Protein AF-A0A6L8KBM7-F1 (afdb_monomer)

Sequence (137 aa):
MAVWQFDLLLIPRDMAVPYTGKPNWEPFLPQRVAYAVQEDLCHYFGPPWFMLKNWLVFGPENGSRIDVLFEADGSANFSARVDMRNESPQFLVLLTDLARLHGCVFFSPDTAELVKPEVHQIVAAITRYDSRNLDLL

Secondary structure (DSSP, 8-state):
--TTEEEEEEEETT-----S--TT----B-HHHHHHHHHHHHHHH-SPEEEETTEEEES-SSSSEEEEEE-TTS-EEEEEEEETTS--HHHHHHHHHHHHHTTEEEEETTTTEEE-SSHHHHHHHHHHHHHHHHTT-

Foldseek 3Di:
DDLQKFKKKKAAPPDDQDPPDDDDDFHWDQQVLLVVLVVVLCVVQNAFDDPDPQWTWGDDPPAWIWIWGADPNNIIIIMTMHRNVDDDLVSLLSQLVSSVVSNIWIAGPQVRDTFHSDSVSVVVVSVVSSVVVVVVD

Mean predicted aligned error: 4.84 Å

Nearest PDB structures (foldseek):
  2j3w-assembly1_C  TM=3.396E-01  e=8.614E-02  Mus musculus
  3r7w-assembly2_D  TM=3.280E-01  e=1.155E-01  Saccharomyces cerevisiae
  7pi7-assembly2_D  TM=6.862E-01  e=1.938E+00  Plasmodium falciparum 3D7
  6jwp-assembly2_G  TM=2.954E-01  e=2.338E-01  Saccharomyces cerevisiae S288C
  4arz-assembly1_B  TM=3.130E-01  e=1.625E+00  Saccharomyces cerevisiae

Radius of gyration: 14.35 Å; Cα contacts (8 Å, |Δi|>4): 208; chains: 1; bounding box: 34×32×38 Å

Solvent-accessible surface area (backbone atoms only — not comparable to full-atom values): 7778 Å² total; per-residue (Å²): 133,61,93,56,56,49,59,33,34,52,33,56,63,86,57,85,71,79,82,82,81,67,86,86,77,76,62,64,30,55,34,74,55,32,52,52,53,51,51,51,46,34,71,78,65,40,82,62,50,70,84,46,100,49,28,39,33,42,64,52,94,82,54,48,28,38,41,37,40,51,48,96,85,46,27,22,32,40,39,37,38,41,27,69,86,57,87,52,67,68,59,46,48,49,52,21,51,53,24,54,75,68,55,26,27,32,35,26,77,91,77,73,40,81,32,58,55,40,57,70,45,50,51,52,50,51,54,54,53,53,56,58,55,61,77,75,111

pLDDT: mean 89.44, std 12.11, range [48.28, 97.94]

Structure (mmCIF, N/CA/C/O backbone):
data_AF-A0A6L8KBM7-F1
#
_entry.id   AF-A0A6L8KBM7-F1
#
loop_
_atom_site.group_PDB
_atom_site.id
_atom_site.type_symbol
_atom_site.label_atom_id
_atom_site.label_alt_id
_atom_site.label_comp_id
_atom_site.label_asym_id
_atom_site.label_entity_id
_atom_site.label_seq_id
_atom_site.pdbx_PDB_ins_code
_atom_site.Cartn_x
_atom_site.Cartn_y
_atom_site.Cartn_z
_atom_site.occupancy
_atom_site.B_iso_or_equiv
_atom_site.auth_seq_id
_atom_site.auth_comp_id
_atom_site.auth_asym_id
_atom_site.auth_atom_id
_atom_site.pdbx_PDB_model_num
ATOM 1 N N . MET A 1 1 ? 7.045 10.049 14.883 1.00 52.75 1 MET A N 1
ATOM 2 C CA . MET A 1 1 ? 6.117 10.227 13.749 1.00 52.75 1 MET A CA 1
ATOM 3 C C . MET A 1 1 ? 5.608 11.649 13.795 1.00 52.75 1 MET A C 1
ATOM 5 O O . MET A 1 1 ? 5.494 12.193 14.887 1.00 52.75 1 MET A O 1
ATOM 9 N N . ALA A 1 2 ? 5.434 12.289 12.644 1.00 59.28 2 ALA A N 1
ATOM 10 C CA . ALA A 1 2 ? 4.951 13.660 12.612 1.00 59.28 2 ALA A CA 1
ATOM 11 C C . ALA A 1 2 ? 3.416 13.639 12.582 1.00 59.28 2 ALA A C 1
ATOM 13 O O . ALA A 1 2 ? 2.848 12.858 11.827 1.00 59.28 2 ALA A O 1
ATOM 14 N N . VAL A 1 3 ? 2.759 14.481 13.385 1.00 69.88 3 VAL A N 1
ATOM 15 C CA . VAL A 1 3 ? 1.291 14.481 13.606 1.00 69.88 3 VAL A CA 1
ATOM 16 C C . VAL A 1 3 ? 0.481 14.611 12.302 1.00 69.88 3 VAL A C 1
ATOM 18 O O . VAL A 1 3 ? -0.672 14.217 12.231 1.00 69.88 3 VAL A O 1
ATOM 21 N N . TRP A 1 4 ? 1.103 15.112 11.237 1.00 80.12 4 TRP A N 1
ATOM 22 C CA . TRP A 1 4 ? 0.513 15.354 9.917 1.00 80.12 4 TRP A CA 1
ATOM 23 C C . TRP A 1 4 ? 0.630 14.183 8.922 1.00 80.12 4 TRP A C 1
ATOM 25 O O . TRP A 1 4 ? 0.385 14.372 7.729 1.00 80.12 4 TRP A O 1
ATOM 35 N N . GLN A 1 5 ? 1.040 12.994 9.365 1.00 89.00 5 GLN A N 1
ATOM 36 C CA . GLN A 1 5 ? 1.142 11.799 8.521 1.00 89.00 5 GLN A CA 1
ATOM 37 C C . GLN A 1 5 ? 0.271 10.676 9.079 1.00 89.00 5 GLN A C 1
ATOM 39 O O . GLN A 1 5 ? 0.257 10.450 10.289 1.00 89.00 5 GLN A O 1
ATOM 44 N N . PHE A 1 6 ? -0.417 9.976 8.179 1.00 91.81 6 PHE A N 1
ATOM 45 C CA . PHE A 1 6 ? -1.176 8.768 8.479 1.00 91.81 6 PHE A CA 1
ATOM 46 C C . PHE A 1 6 ? -0.670 7.621 7.607 1.00 91.81 6 PHE A C 1
ATOM 48 O O . PHE A 1 6 ? -0.705 7.720 6.377 1.00 91.81 6 PHE A O 1
ATOM 55 N N . ASP A 1 7 ? -0.195 6.551 8.240 1.00 93.06 7 ASP A N 1
ATOM 56 C CA . ASP A 1 7 ? 0.400 5.416 7.544 1.00 93.06 7 ASP A CA 1
ATOM 57 C C . ASP A 1 7 ? -0.597 4.246 7.430 1.00 93.06 7 ASP A C 1
ATOM 59 O O . ASP A 1 7 ? -1.363 3.930 8.346 1.00 93.06 7 ASP A O 1
ATOM 63 N N . LEU A 1 8 ? -0.578 3.584 6.276 1.00 94.56 8 LEU A N 1
ATOM 64 C CA . LEU A 1 8 ? -1.357 2.391 5.966 1.00 94.56 8 LEU A CA 1
ATOM 65 C C . LEU A 1 8 ? -0.445 1.327 5.372 1.00 94.56 8 LEU A C 1
ATOM 67 O O . LEU A 1 8 ? 0.212 1.553 4.363 1.00 94.56 8 LEU A O 1
ATOM 71 N N . LEU A 1 9 ? -0.465 0.131 5.940 1.00 95.56 9 LEU A N 1
ATOM 72 C CA . LEU A 1 9 ? 0.220 -1.026 5.383 1.00 95.56 9 LEU A CA 1
ATOM 73 C C . LEU A 1 9 ? -0.738 -1.788 4.474 1.00 95.56 9 LEU A C 1
ATOM 75 O O . LEU A 1 9 ? -1.862 -2.092 4.877 1.00 95.56 9 LEU A O 1
ATOM 79 N N . LEU A 1 10 ? -0.305 -2.110 3.259 1.00 96.75 10 LEU A N 1
ATOM 80 C CA . LEU A 1 10 ? -1.064 -2.956 2.345 1.00 96.75 10 LEU A CA 1
ATOM 81 C C . LEU A 1 10 ? -0.765 -4.426 2.653 1.00 96.75 10 LEU A C 1
ATOM 83 O O . LEU A 1 10 ? 0.388 -4.854 2.601 1.00 96.75 10 LEU A O 1
ATOM 87 N N . ILE A 1 11 ? -1.802 -5.202 2.967 1.00 95.25 11 ILE A N 1
ATOM 88 C CA . ILE A 1 11 ? -1.659 -6.594 3.407 1.00 95.25 11 ILE A CA 1
ATOM 89 C C . ILE A 1 11 ? -2.618 -7.524 2.656 1.00 95.25 11 ILE A C 1
ATOM 91 O O . ILE A 1 11 ? -3.683 -7.077 2.215 1.00 95.25 11 ILE A O 1
ATOM 95 N N . PRO A 1 12 ? -2.318 -8.831 2.541 1.00 94.06 12 PRO A N 1
ATOM 96 C CA . PRO A 1 12 ? -3.259 -9.792 1.974 1.00 94.06 12 PRO A CA 1
ATOM 97 C C . PRO A 1 12 ? -4.538 -9.846 2.817 1.00 94.06 12 PRO A C 1
ATOM 99 O O . PRO A 1 12 ? -4.466 -9.831 4.046 1.00 94.06 12 PRO A O 1
ATOM 102 N N . ARG A 1 13 ? -5.711 -9.955 2.178 1.00 90.81 13 ARG A N 1
ATOM 103 C CA . ARG A 1 13 ? -7.014 -9.940 2.872 1.00 90.81 13 ARG A CA 1
ATOM 104 C C . ARG A 1 13 ? -7.138 -10.973 3.996 1.00 90.81 13 ARG A C 1
ATOM 106 O O . ARG A 1 13 ? -7.756 -10.678 5.013 1.00 90.81 13 ARG A O 1
ATOM 113 N N . ASP A 1 14 ? -6.543 -12.147 3.811 1.00 87.19 14 ASP A N 1
ATOM 114 C CA . ASP A 1 14 ? -6.645 -13.271 4.749 1.00 87.19 14 ASP A CA 1
ATOM 115 C C . ASP A 1 14 ? -5.452 -13.349 5.721 1.00 87.19 14 ASP A C 1
ATOM 117 O O . ASP A 1 14 ? -5.279 -14.341 6.431 1.00 87.19 14 ASP A O 1
ATOM 121 N N . MET A 1 15 ? -4.597 -12.320 5.757 1.00 85.50 15 MET A N 1
ATOM 122 C CA . MET A 1 15 ? -3.463 -12.279 6.675 1.00 85.50 15 MET A CA 1
ATOM 123 C C . MET A 1 15 ? -3.945 -12.060 8.111 1.00 85.50 15 MET A C 1
ATOM 125 O O . MET A 1 15 ? -4.657 -11.103 8.415 1.00 85.50 15 MET A O 1
ATOM 129 N N . ALA A 1 16 ? -3.505 -12.934 9.017 1.00 79.56 16 ALA A N 1
ATOM 130 C CA . ALA A 1 16 ? -3.733 -12.758 10.442 1.00 79.56 16 ALA A CA 1
ATOM 131 C C . ALA A 1 16 ? -2.965 -11.523 10.935 1.00 79.56 16 ALA A C 1
ATOM 133 O O . ALA A 1 16 ? -1.735 -11.531 11.023 1.00 79.56 16 ALA A O 1
ATOM 134 N N . VAL A 1 17 ? -3.701 -10.462 11.255 1.00 80.06 17 VAL A N 1
ATOM 135 C CA . VAL A 1 17 ? -3.144 -9.268 11.892 1.00 80.06 17 VAL A CA 1
ATOM 136 C C . VAL A 1 17 ? -2.814 -9.610 13.345 1.00 80.06 17 VAL A C 1
ATOM 138 O O . VAL A 1 17 ? -3.618 -10.273 14.010 1.00 80.06 17 VAL A O 1
ATOM 141 N N . PRO A 1 18 ? -1.647 -9.207 13.872 1.00 68.69 18 PRO A N 1
ATOM 142 C CA . PRO A 1 18 ? -1.319 -9.450 15.264 1.00 68.69 18 PRO A CA 1
ATOM 143 C C . PRO A 1 18 ? -2.364 -8.779 16.156 1.00 68.69 18 PRO A C 1
ATOM 145 O O . PRO A 1 18 ? -2.610 -7.578 16.056 1.00 68.69 18 PRO A O 1
ATOM 148 N N . TYR A 1 19 ? -2.938 -9.550 17.077 1.00 56.78 19 TYR A N 1
ATOM 149 C CA . TYR A 1 19 ? -3.641 -8.990 18.222 1.00 56.78 19 TYR A CA 1
ATOM 150 C C . TYR A 1 19 ? -2.612 -8.228 19.058 1.00 56.78 19 TYR A C 1
ATOM 152 O O . TYR A 1 19 ? -1.852 -8.838 19.802 1.00 56.78 19 TYR A O 1
ATOM 160 N N . THR A 1 20 ? -2.537 -6.913 18.838 1.00 54.41 20 THR A N 1
ATOM 161 C CA . THR A 1 20 ? -2.017 -5.892 19.762 1.00 54.41 20 THR A CA 1
ATOM 162 C C . THR A 1 20 ? -0.859 -6.367 20.651 1.00 54.41 20 THR A C 1
ATOM 164 O O . THR A 1 20 ? -1.092 -6.886 21.742 1.00 54.41 20 THR A O 1
ATOM 167 N N . GLY A 1 21 ? 0.393 -6.166 20.217 1.00 50.97 21 GLY A N 1
ATOM 168 C CA . GLY A 1 21 ? 1.540 -6.296 21.130 1.00 50.97 21 GLY A CA 1
ATOM 169 C C . GLY A 1 21 ? 2.828 -6.904 20.584 1.00 50.97 21 GLY A C 1
ATOM 170 O O . GLY A 1 21 ? 3.762 -7.065 21.363 1.00 50.97 21 GLY A O 1
ATOM 171 N N . LYS A 1 22 ? 2.934 -7.237 19.290 1.00 53.72 22 LYS A N 1
ATOM 172 C CA . LYS A 1 22 ? 4.245 -7.566 18.709 1.00 53.72 22 LYS A CA 1
ATOM 173 C C . LYS A 1 22 ? 4.957 -6.284 18.271 1.00 53.72 22 LYS A C 1
ATOM 175 O O . LYS A 1 22 ? 4.563 -5.728 17.246 1.00 53.72 22 LYS A O 1
ATOM 180 N N . PRO A 1 23 ? 5.994 -5.818 18.993 1.00 55.50 23 PRO A N 1
ATOM 181 C CA . PRO A 1 23 ? 6.902 -4.838 18.421 1.00 55.50 23 PRO A CA 1
ATOM 182 C C . PRO A 1 23 ? 7.510 -5.445 17.148 1.00 55.50 23 PRO A C 1
ATOM 184 O O . PRO A 1 23 ? 7.919 -6.608 17.155 1.00 55.50 23 PRO A O 1
ATOM 187 N N . ASN A 1 24 ? 7.537 -4.665 16.068 1.00 66.88 24 ASN A N 1
ATOM 188 C CA . ASN A 1 24 ? 8.142 -5.016 14.775 1.00 66.88 24 ASN A CA 1
ATOM 189 C C . ASN A 1 24 ? 7.371 -6.059 13.945 1.00 66.88 24 ASN A C 1
ATOM 191 O O . ASN A 1 24 ? 7.979 -6.869 13.248 1.00 66.88 24 ASN A O 1
ATOM 195 N N . TRP A 1 25 ? 6.036 -6.084 14.018 1.00 76.56 25 TRP A N 1
ATOM 196 C CA . TRP A 1 25 ? 5.276 -6.820 13.008 1.00 76.56 25 TRP A CA 1
ATOM 197 C C . TRP A 1 25 ? 5.249 -6.038 11.697 1.00 76.56 25 TRP A C 1
ATOM 199 O O . TRP A 1 25 ? 4.694 -4.943 11.638 1.00 76.56 25 TRP A O 1
ATOM 209 N N . GLU A 1 26 ? 5.809 -6.640 10.654 1.00 82.56 26 GLU A N 1
ATOM 210 C CA . GLU A 1 26 ? 5.793 -6.106 9.299 1.00 82.56 26 GLU A CA 1
ATOM 211 C C . GLU A 1 26 ? 5.100 -7.117 8.374 1.00 82.56 26 GLU A C 1
ATOM 213 O O . GLU A 1 26 ? 5.509 -8.282 8.308 1.00 82.56 26 GLU A O 1
ATOM 218 N N . PRO A 1 27 ? 4.011 -6.727 7.697 1.00 89.88 27 PRO A N 1
ATOM 219 C CA . PRO A 1 27 ? 3.358 -7.576 6.719 1.00 89.88 27 PRO A CA 1
ATOM 220 C C . PRO A 1 27 ? 4.139 -7.569 5.405 1.00 89.88 27 PRO A C 1
ATOM 222 O O . PRO A 1 27 ? 4.558 -6.515 4.929 1.00 89.88 27 PRO A O 1
ATOM 225 N N . PHE A 1 28 ? 4.270 -8.737 4.784 1.00 93.25 28 PHE A N 1
ATOM 226 C CA . PHE A 1 28 ? 4.890 -8.875 3.469 1.00 93.25 28 PHE A CA 1
ATOM 227 C C . PHE A 1 28 ? 3.889 -9.448 2.471 1.00 93.25 28 PHE A C 1
ATOM 229 O O . PHE A 1 28 ? 3.195 -10.432 2.749 1.00 93.25 28 PHE A O 1
ATOM 236 N N . LEU A 1 29 ? 3.826 -8.840 1.289 1.00 95.38 29 LEU A N 1
ATOM 237 C CA . LEU A 1 29 ? 3.159 -9.423 0.137 1.00 95.38 29 LEU A CA 1
ATOM 238 C C . LEU A 1 29 ? 4.077 -10.482 -0.487 1.00 95.38 29 LEU A C 1
ATOM 240 O O . LEU A 1 29 ? 5.267 -10.218 -0.676 1.00 95.38 29 LEU A O 1
ATOM 244 N N . PRO A 1 30 ? 3.553 -11.670 -0.846 1.00 95.56 30 PRO A N 1
ATOM 245 C CA . PRO A 1 30 ? 4.329 -12.677 -1.560 1.00 95.56 30 PRO A CA 1
ATOM 246 C C . PRO A 1 30 ? 4.888 -12.121 -2.870 1.00 95.56 30 PRO A C 1
ATOM 248 O O . PRO A 1 30 ? 4.210 -11.341 -3.538 1.00 95.56 30 PRO A O 1
ATOM 251 N N . GLN A 1 31 ? 6.065 -12.596 -3.286 1.00 96.69 31 GLN A N 1
ATOM 252 C CA . GLN A 1 31 ? 6.807 -12.101 -4.454 1.00 96.69 31 GLN A CA 1
ATOM 253 C C . GLN A 1 31 ? 5.944 -11.837 -5.697 1.00 96.69 31 GLN A C 1
ATOM 255 O O . GLN A 1 31 ? 6.023 -10.774 -6.307 1.00 96.69 31 GLN A O 1
ATOM 260 N N . ARG A 1 32 ? 5.071 -12.786 -6.058 1.00 96.62 32 ARG A N 1
ATOM 261 C CA . ARG A 1 32 ? 4.179 -12.640 -7.217 1.00 96.62 32 ARG A CA 1
ATOM 262 C C . ARG A 1 32 ? 3.258 -11.420 -7.100 1.00 96.62 32 ARG A C 1
ATOM 264 O O . ARG A 1 32 ? 3.054 -10.727 -8.088 1.00 96.62 32 ARG A O 1
ATOM 271 N N . VAL A 1 33 ? 2.685 -11.192 -5.920 1.00 96.38 33 VAL A N 1
ATOM 272 C CA . VAL A 1 33 ? 1.793 -10.053 -5.661 1.00 96.38 33 VAL A CA 1
ATOM 273 C C . VAL A 1 33 ? 2.614 -8.771 -5.569 1.00 96.38 33 VAL A C 1
ATOM 275 O O . VAL A 1 33 ? 2.238 -7.775 -6.170 1.00 96.38 33 VAL A O 1
ATOM 278 N N . ALA A 1 34 ? 3.767 -8.807 -4.897 1.00 97.06 34 ALA A N 1
ATOM 279 C CA . ALA A 1 34 ? 4.656 -7.657 -4.771 1.00 97.06 34 ALA A CA 1
ATOM 280 C C . ALA A 1 34 ? 5.086 -7.093 -6.135 1.00 97.06 34 ALA A C 1
ATOM 282 O O . ALA A 1 34 ? 4.967 -5.891 -6.364 1.00 97.06 34 ALA A O 1
ATOM 283 N N . TYR A 1 35 ? 5.520 -7.944 -7.069 1.00 97.25 35 TYR A N 1
ATOM 284 C CA . TYR A 1 35 ? 5.883 -7.479 -8.411 1.00 97.25 35 TYR A CA 1
ATOM 285 C C . TYR A 1 35 ? 4.688 -6.961 -9.210 1.00 97.25 35 TYR A C 1
ATOM 287 O O . TYR A 1 35 ? 4.827 -5.953 -9.893 1.00 97.25 35 TYR A O 1
ATOM 295 N N . ALA A 1 36 ? 3.515 -7.589 -9.089 1.00 97.62 36 ALA A N 1
ATOM 296 C CA . ALA A 1 36 ? 2.311 -7.111 -9.766 1.00 97.62 36 ALA A CA 1
ATOM 297 C C . ALA A 1 36 ? 1.880 -5.725 -9.248 1.00 97.62 36 ALA A C 1
ATOM 299 O O . ALA A 1 36 ? 1.609 -4.823 -10.033 1.00 97.62 36 ALA A O 1
ATOM 300 N N . VAL A 1 37 ? 1.908 -5.518 -7.927 1.00 97.25 37 VAL A N 1
ATOM 301 C CA . VAL A 1 37 ? 1.642 -4.206 -7.321 1.00 97.25 37 VAL A CA 1
ATOM 302 C C . VAL A 1 37 ? 2.677 -3.177 -7.781 1.00 97.25 37 VAL A C 1
ATOM 304 O O . VAL A 1 37 ? 2.323 -2.051 -8.116 1.00 97.25 37 VAL A O 1
ATOM 307 N N . GLN A 1 38 ? 3.959 -3.546 -7.813 1.00 97.25 38 GLN A N 1
ATOM 308 C CA . GLN A 1 38 ? 5.035 -2.656 -8.251 1.00 97.25 38 GLN A CA 1
ATOM 309 C C . GLN A 1 38 ? 4.918 -2.270 -9.734 1.00 97.25 38 GLN A C 1
ATOM 311 O O . GLN A 1 38 ? 5.238 -1.133 -10.085 1.00 97.25 38 GLN A O 1
ATOM 316 N N . GLU A 1 39 ? 4.453 -3.174 -10.597 1.00 97.25 39 GLU A N 1
ATOM 317 C CA . GLU A 1 39 ? 4.171 -2.886 -12.007 1.00 97.25 39 GLU A CA 1
ATOM 318 C C . GLU A 1 39 ? 3.035 -1.864 -12.154 1.00 97.25 39 GLU A C 1
ATOM 320 O O . GLU A 1 39 ? 3.196 -0.868 -12.863 1.00 97.25 39 GLU A O 1
ATOM 325 N N . ASP A 1 40 ? 1.937 -2.037 -11.415 1.00 97.69 40 ASP A N 1
ATOM 326 C CA . ASP A 1 40 ? 0.828 -1.078 -11.423 1.00 97.69 40 ASP A CA 1
ATOM 327 C C . ASP A 1 40 ? 1.247 0.283 -10.855 1.00 97.69 40 ASP A C 1
ATOM 329 O O . ASP A 1 40 ? 0.901 1.329 -11.405 1.00 97.69 40 ASP A O 1
ATOM 333 N N . LEU A 1 41 ? 2.059 0.307 -9.795 1.00 97.38 41 LEU A N 1
ATOM 334 C CA . LEU A 1 41 ? 2.626 1.554 -9.276 1.00 97.38 41 LEU A CA 1
ATOM 335 C C . LEU A 1 41 ? 3.485 2.266 -10.324 1.00 97.38 41 LEU A C 1
ATOM 337 O O . LEU A 1 41 ? 3.359 3.480 -10.480 1.00 97.38 41 LEU A O 1
ATOM 341 N N . CYS A 1 42 ? 4.298 1.527 -11.084 1.00 97.31 42 CYS A N 1
ATOM 342 C CA . CYS A 1 42 ? 5.040 2.088 -12.212 1.00 97.31 42 CYS A CA 1
ATOM 343 C C . CYS A 1 42 ? 4.113 2.637 -13.301 1.00 97.31 42 CYS A C 1
ATOM 345 O O . CYS A 1 42 ? 4.422 3.668 -13.897 1.00 97.31 42 CYS A O 1
ATOM 347 N N . HIS A 1 43 ? 2.983 1.979 -13.565 1.00 96.12 43 HIS A N 1
ATOM 348 C CA . HIS A 1 43 ? 1.994 2.463 -14.523 1.00 96.12 43 HIS A CA 1
ATOM 349 C C . HIS A 1 43 ? 1.375 3.798 -14.082 1.00 96.12 43 HIS A C 1
ATOM 351 O O . HIS A 1 43 ? 1.253 4.714 -14.894 1.00 96.12 43 HIS A O 1
ATOM 357 N N . TYR A 1 44 ? 1.025 3.935 -12.799 1.00 94.12 44 TYR A N 1
ATOM 358 C CA . TYR A 1 44 ? 0.361 5.136 -12.287 1.00 94.12 44 TYR A CA 1
ATOM 359 C C . TYR A 1 44 ? 1.305 6.305 -11.980 1.00 94.12 44 TYR A C 1
ATOM 361 O O . TYR A 1 44 ? 0.957 7.455 -12.244 1.00 94.12 44 TYR A O 1
ATOM 369 N N . PHE A 1 45 ? 2.479 6.037 -11.404 1.00 95.12 45 PHE A N 1
ATOM 370 C CA . PHE A 1 45 ? 3.410 7.072 -10.934 1.00 95.12 45 PHE A CA 1
ATOM 371 C C . PHE A 1 45 ? 4.633 7.257 -11.837 1.00 95.12 45 PHE A C 1
ATOM 373 O O . PHE A 1 45 ? 5.392 8.209 -11.649 1.00 95.12 45 PHE A O 1
ATOM 380 N N . GLY A 1 46 ? 4.839 6.370 -12.811 1.00 95.50 46 GLY A N 1
ATOM 381 C CA . GLY A 1 46 ? 6.100 6.273 -13.534 1.00 95.50 46 GLY A CA 1
ATOM 382 C C . GLY A 1 46 ? 7.185 5.557 -12.717 1.00 95.50 46 GLY A C 1
ATOM 383 O O . GLY A 1 46 ? 6.893 4.915 -11.705 1.00 95.50 46 GLY A O 1
ATOM 384 N N . PRO A 1 47 ? 8.454 5.633 -13.157 1.00 94.94 47 PRO A N 1
ATOM 385 C CA . PRO A 1 47 ? 9.559 4.967 -12.477 1.00 94.94 47 PRO A CA 1
ATOM 386 C C . PRO A 1 47 ? 9.695 5.430 -11.017 1.00 94.94 47 PRO A C 1
ATOM 388 O O . PRO A 1 47 ? 9.642 6.637 -10.764 1.00 94.94 47 PRO A O 1
ATOM 391 N N . PRO A 1 48 ? 9.922 4.511 -10.061 1.00 97.38 48 PRO A N 1
ATOM 392 C CA . PRO A 1 48 ? 10.208 4.898 -8.691 1.00 97.38 48 PRO A CA 1
ATOM 393 C C . PRO A 1 48 ? 11.579 5.559 -8.601 1.00 97.38 48 PRO A C 1
ATOM 395 O O . PRO A 1 48 ? 12.467 5.341 -9.431 1.00 97.38 48 PRO A O 1
ATOM 398 N N . TRP A 1 49 ? 11.785 6.297 -7.520 1.00 96.69 49 TRP A N 1
ATOM 399 C CA . TRP A 1 49 ? 13.123 6.655 -7.073 1.00 96.69 49 TRP A CA 1
ATOM 400 C C . TRP A 1 49 ? 13.546 5.745 -5.918 1.00 96.69 49 TRP A C 1
ATOM 402 O O . TRP A 1 49 ? 12.722 5.156 -5.218 1.00 96.69 49 TRP A O 1
ATOM 412 N N . PHE A 1 50 ? 14.857 5.591 -5.751 1.00 95.69 50 PHE A N 1
ATOM 413 C CA . PHE A 1 50 ? 15.438 4.688 -4.765 1.00 95.69 50 PHE A CA 1
ATOM 414 C C . PHE A 1 50 ? 15.822 5.476 -3.518 1.00 95.69 50 PHE A C 1
ATOM 416 O O . PHE A 1 50 ? 16.691 6.344 -3.581 1.00 95.69 50 PHE A O 1
ATOM 423 N N . MET A 1 51 ? 15.204 5.146 -2.384 1.00 93.31 51 MET A N 1
ATOM 424 C CA . MET A 1 51 ? 15.655 5.626 -1.075 1.00 93.31 51 MET A CA 1
ATOM 425 C C . MET A 1 51 ? 16.923 4.871 -0.654 1.00 93.31 51 MET A C 1
ATOM 427 O O . MET A 1 51 ? 17.899 5.460 -0.199 1.00 93.31 51 MET A O 1
ATOM 431 N N . LEU A 1 52 ? 16.905 3.548 -0.837 1.00 94.12 52 LEU A N 1
ATOM 432 C CA . LEU A 1 52 ? 18.009 2.612 -0.622 1.00 94.12 52 LEU A CA 1
ATOM 433 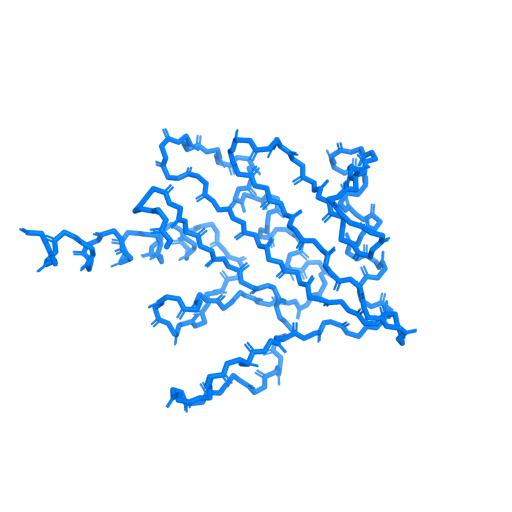C C . LEU A 1 52 ? 17.937 1.506 -1.685 1.00 94.12 52 LEU A C 1
ATOM 435 O O . LEU A 1 52 ? 16.972 1.423 -2.441 1.00 94.12 52 LEU A O 1
ATOM 439 N N . LYS A 1 53 ? 18.939 0.616 -1.725 1.00 91.25 53 LYS A N 1
ATOM 440 C CA . LYS A 1 53 ? 19.061 -0.444 -2.748 1.00 91.25 53 LYS A CA 1
ATOM 441 C C . LYS A 1 53 ? 17.780 -1.272 -2.953 1.00 91.25 53 LYS A C 1
ATOM 443 O O . LYS A 1 53 ? 17.461 -1.592 -4.091 1.00 91.25 53 LYS A O 1
ATOM 448 N N . ASN A 1 54 ? 17.059 -1.582 -1.874 1.00 95.31 54 ASN A N 1
ATOM 449 C CA . ASN A 1 54 ? 15.839 -2.398 -1.904 1.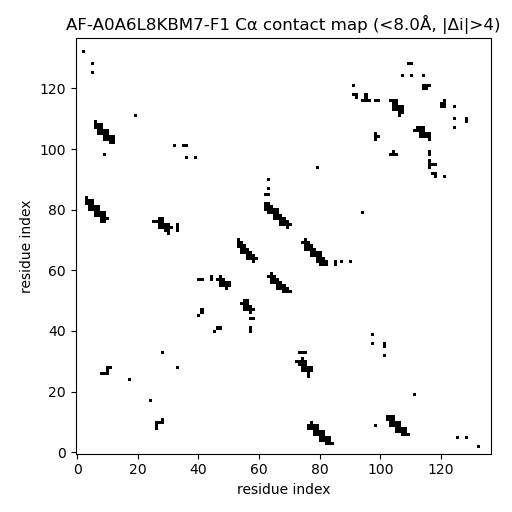00 95.31 54 ASN A CA 1
ATOM 450 C C . ASN A 1 54 ? 14.576 -1.607 -1.521 1.00 95.31 54 ASN A C 1
ATOM 452 O O . ASN A 1 54 ? 13.531 -2.203 -1.280 1.00 95.31 54 ASN A O 1
ATOM 456 N N . TRP A 1 55 ? 14.677 -0.280 -1.425 1.00 97.38 55 TRP A N 1
ATOM 457 C CA . TRP A 1 55 ? 13.584 0.584 -0.994 1.00 97.38 55 TRP A CA 1
ATOM 458 C C . TRP A 1 55 ? 13.218 1.535 -2.127 1.00 97.38 55 TRP A C 1
ATOM 460 O O . TRP A 1 55 ? 13.928 2.506 -2.404 1.00 97.38 55 TRP A O 1
ATOM 470 N N . LEU A 1 56 ? 12.094 1.232 -2.769 1.00 97.75 56 LEU A N 1
ATOM 471 C CA . LEU A 1 56 ? 11.503 2.030 -3.834 1.00 97.75 56 LEU A CA 1
ATOM 472 C C . LEU A 1 56 ? 10.466 2.985 -3.256 1.00 97.75 56 LEU A C 1
ATOM 474 O O . LEU A 1 56 ? 9.721 2.619 -2.348 1.00 97.75 56 LEU A O 1
ATOM 478 N N . VAL A 1 57 ? 10.384 4.187 -3.812 1.00 97.94 57 VAL A N 1
ATOM 479 C CA . VAL A 1 57 ? 9.384 5.173 -3.409 1.00 97.94 57 VAL A CA 1
ATOM 480 C C . VAL A 1 57 ? 8.639 5.689 -4.633 1.00 97.94 57 VAL A C 1
ATOM 482 O O . VAL A 1 57 ? 9.244 6.078 -5.635 1.00 97.94 57 VAL A O 1
ATOM 485 N N . PHE A 1 58 ? 7.312 5.696 -4.528 1.00 97.75 58 PHE A N 1
ATOM 486 C CA . PHE A 1 58 ? 6.385 6.201 -5.533 1.00 97.75 58 PHE A CA 1
ATOM 487 C C . PHE A 1 58 ? 5.638 7.413 -4.983 1.00 97.75 58 PHE A C 1
ATOM 489 O O . PHE A 1 58 ? 4.945 7.320 -3.970 1.00 97.75 58 PHE A O 1
ATOM 496 N N . GLY A 1 59 ? 5.774 8.553 -5.659 1.00 95.00 59 GLY A N 1
ATOM 497 C CA . GLY A 1 59 ? 5.253 9.840 -5.199 1.00 95.00 59 GLY A CA 1
ATOM 498 C C . GLY A 1 59 ? 6.351 10.789 -4.696 1.00 95.00 59 GLY A C 1
ATOM 499 O O . GLY A 1 59 ? 7.541 10.461 -4.752 1.00 95.00 59 GLY A O 1
ATOM 500 N N . PRO A 1 60 ? 5.974 12.001 -4.261 1.00 92.75 60 PRO A N 1
ATOM 501 C CA . PRO A 1 60 ? 6.914 13.017 -3.803 1.00 92.75 60 PRO A CA 1
ATOM 502 C C . PRO A 1 60 ? 7.600 12.634 -2.484 1.00 92.75 60 PRO A C 1
ATOM 504 O O . PRO A 1 60 ? 7.039 11.944 -1.637 1.00 92.75 60 PRO A O 1
ATOM 507 N N . GLU A 1 61 ? 8.808 13.160 -2.270 1.00 89.31 61 GLU A N 1
ATOM 508 C CA . GLU A 1 61 ? 9.522 13.032 -0.992 1.00 89.31 61 GLU A CA 1
ATOM 509 C C . GLU A 1 61 ? 8.716 13.644 0.165 1.00 89.31 61 GLU A C 1
ATOM 511 O O . GLU A 1 61 ? 8.565 13.019 1.220 1.00 89.31 61 GLU A O 1
ATOM 516 N N . ASN A 1 62 ? 8.151 14.831 -0.084 1.00 87.69 62 ASN A N 1
ATOM 517 C CA . ASN A 1 62 ? 7.268 15.567 0.812 1.00 87.69 62 ASN A CA 1
ATOM 518 C C . ASN A 1 62 ? 5.827 15.489 0.296 1.00 87.69 62 ASN A C 1
ATOM 520 O O . ASN A 1 62 ? 5.453 16.220 -0.621 1.00 87.69 62 ASN A O 1
ATOM 524 N N . GLY A 1 63 ? 5.029 14.600 0.878 1.00 91.88 63 GLY A N 1
ATOM 525 C CA . GLY A 1 63 ? 3.620 14.434 0.541 1.00 91.88 63 GLY A CA 1
ATOM 526 C C . GLY A 1 63 ? 3.157 12.994 0.713 1.00 91.88 63 GLY A C 1
ATOM 527 O O . GLY A 1 63 ? 3.825 12.185 1.365 1.00 91.88 63 GLY A O 1
ATOM 528 N N . SER A 1 64 ? 2.009 12.691 0.112 1.00 95.06 64 SER A N 1
ATOM 529 C CA . SER A 1 64 ? 1.480 11.332 0.056 1.00 95.06 64 SER A CA 1
ATOM 530 C C . SER A 1 64 ? 2.302 10.472 -0.899 1.00 95.06 64 SER A C 1
ATOM 532 O O . SER A 1 64 ? 2.558 10.883 -2.032 1.00 95.06 64 SER A O 1
ATOM 534 N N . ARG A 1 65 ? 2.722 9.292 -0.449 1.00 96.06 65 ARG A N 1
ATOM 535 C CA . ARG A 1 65 ? 3.622 8.408 -1.198 1.00 96.06 65 ARG A CA 1
ATOM 536 C C . ARG A 1 65 ? 3.453 6.953 -0.784 1.00 96.06 65 ARG A C 1
ATOM 538 O O . ARG A 1 65 ? 2.865 6.665 0.255 1.00 96.06 65 ARG A O 1
ATOM 545 N N . ILE A 1 66 ? 3.987 6.050 -1.595 1.00 97.69 66 ILE A N 1
ATOM 546 C CA . ILE A 1 66 ? 4.021 4.616 -1.318 1.00 97.69 66 ILE A CA 1
ATOM 547 C C . ILE A 1 66 ? 5.481 4.181 -1.276 1.00 97.69 66 ILE A C 1
ATOM 549 O O . ILE A 1 66 ? 6.220 4.334 -2.247 1.00 97.69 66 ILE A O 1
ATOM 553 N N . ASP A 1 67 ? 5.884 3.659 -0.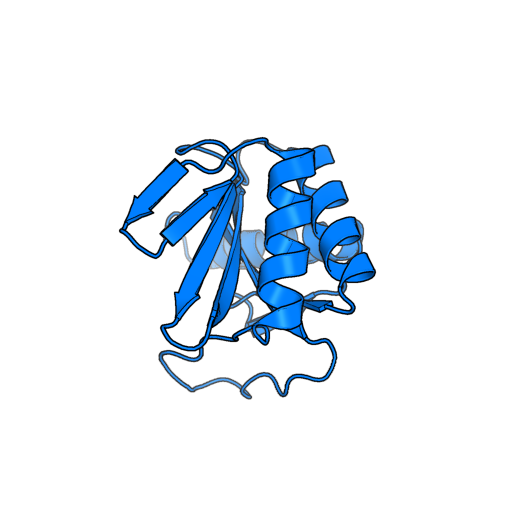130 1.00 97.50 67 ASP A N 1
ATOM 554 C CA . ASP A 1 67 ? 7.180 3.067 0.137 1.00 97.50 67 ASP A CA 1
ATOM 555 C C . ASP A 1 67 ? 7.064 1.543 -0.066 1.00 97.50 67 ASP A C 1
ATOM 557 O O . ASP A 1 67 ? 6.166 0.896 0.480 1.00 97.50 67 ASP A O 1
ATOM 561 N N . VAL A 1 68 ? 7.959 0.970 -0.873 1.00 97.81 68 VAL A N 1
ATOM 562 C CA . VAL A 1 68 ? 8.028 -0.470 -1.154 1.00 97.81 68 VAL A CA 1
ATOM 563 C C . VAL A 1 68 ? 9.402 -0.986 -0.760 1.00 97.81 68 VAL A C 1
ATOM 565 O O . VAL A 1 68 ? 10.407 -0.608 -1.368 1.00 97.81 68 VAL A O 1
ATOM 568 N N . LEU A 1 69 ? 9.447 -1.856 0.244 1.00 97.38 69 LEU A N 1
ATOM 569 C CA . LEU A 1 69 ? 10.677 -2.459 0.746 1.00 97.38 69 LEU A CA 1
ATOM 570 C C . LEU A 1 69 ? 10.722 -3.936 0.357 1.00 97.38 69 LEU A C 1
ATOM 572 O O . LEU A 1 69 ? 9.936 -4.730 0.867 1.00 97.38 69 LEU A O 1
ATOM 576 N N . PHE A 1 70 ? 1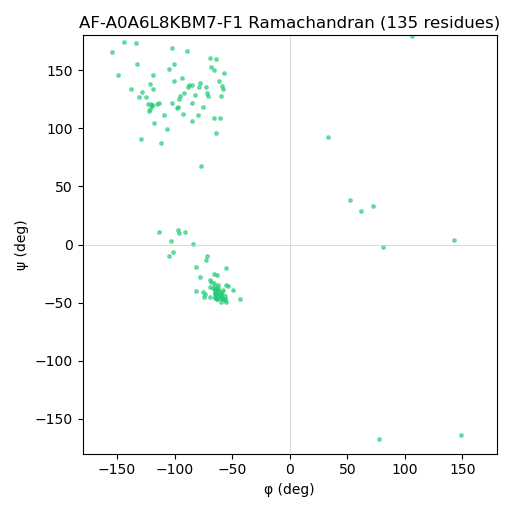1.635 -4.291 -0.547 1.00 96.94 70 PHE A N 1
ATOM 577 C CA . PHE A 1 70 ? 11.826 -5.665 -1.007 1.00 96.94 70 PHE A CA 1
ATOM 578 C C . PHE A 1 70 ? 12.801 -6.448 -0.126 1.00 96.94 70 PHE A C 1
ATOM 580 O O . PHE A 1 70 ? 13.906 -5.990 0.184 1.00 96.94 70 PHE A O 1
ATOM 587 N N . GLU A 1 71 ? 12.424 -7.687 0.161 1.00 96.38 71 GLU A N 1
ATOM 588 C CA . GLU A 1 71 ? 13.268 -8.694 0.787 1.00 96.38 71 GLU A CA 1
ATOM 589 C C . GLU A 1 71 ? 14.056 -9.504 -0.247 1.00 96.38 71 GLU A C 1
ATOM 591 O O . GLU A 1 71 ? 13.794 -9.479 -1.453 1.00 96.38 71 GLU A O 1
ATOM 596 N N . ALA A 1 72 ? 15.050 -10.255 0.231 1.00 95.56 72 ALA A N 1
ATOM 597 C CA . ALA A 1 72 ? 15.908 -11.074 -0.626 1.00 95.56 72 ALA A CA 1
ATOM 598 C C . ALA A 1 72 ? 15.152 -12.194 -1.369 1.00 95.56 72 ALA A C 1
ATOM 600 O O . ALA A 1 72 ? 15.592 -12.619 -2.437 1.00 95.56 72 ALA A O 1
ATOM 601 N N . ASP A 1 73 ? 14.025 -12.663 -0.827 1.00 95.94 73 ASP A N 1
ATOM 602 C CA . ASP A 1 73 ? 13.149 -13.660 -1.457 1.00 95.94 73 ASP A CA 1
ATOM 603 C C . ASP A 1 73 ? 12.154 -13.045 -2.464 1.00 95.94 73 ASP A C 1
ATOM 605 O O . ASP A 1 73 ? 11.367 -13.757 -3.089 1.00 95.94 73 ASP A O 1
ATOM 609 N N . GLY A 1 74 ? 12.202 -11.721 -2.643 1.00 95.94 74 GLY A N 1
ATOM 610 C CA . GLY A 1 74 ? 11.333 -10.962 -3.531 1.00 95.94 74 GLY A CA 1
ATOM 611 C C . GLY A 1 74 ? 9.959 -10.638 -2.948 1.00 95.94 74 GLY A C 1
ATOM 612 O O . GLY A 1 74 ? 9.187 -9.956 -3.620 1.00 95.94 74 GLY A O 1
ATOM 613 N N . SER A 1 75 ? 9.636 -11.084 -1.729 1.00 96.81 75 SER A N 1
ATOM 614 C CA . SER A 1 75 ? 8.503 -10.530 -0.986 1.00 96.81 75 SER A CA 1
ATOM 615 C C . SER A 1 75 ? 8.750 -9.053 -0.671 1.00 96.81 75 SER A C 1
ATOM 617 O O . SER A 1 75 ? 9.886 -8.574 -0.734 1.00 96.81 75 SER A O 1
ATOM 619 N N . ALA A 1 76 ? 7.690 -8.298 -0.387 1.00 97.38 76 ALA A N 1
ATOM 620 C CA . ALA A 1 76 ? 7.856 -6.885 -0.072 1.00 97.38 76 ALA A CA 1
ATOM 621 C C . ALA A 1 76 ? 6.810 -6.351 0.895 1.00 97.38 76 ALA A C 1
ATOM 623 O O . ALA A 1 76 ? 5.639 -6.739 0.853 1.00 97.38 76 ALA A O 1
ATOM 624 N N . ASN A 1 77 ? 7.243 -5.417 1.734 1.00 96.31 77 ASN A N 1
ATOM 625 C CA . ASN A 1 77 ? 6.365 -4.574 2.523 1.00 96.31 77 ASN A CA 1
ATOM 626 C C . ASN A 1 77 ? 5.934 -3.361 1.688 1.00 96.31 77 ASN A C 1
ATOM 628 O O . ASN A 1 77 ? 6.749 -2.754 0.993 1.00 96.31 77 ASN A O 1
ATOM 632 N N . PHE A 1 78 ? 4.651 -3.020 1.771 1.00 97.38 78 PHE A N 1
ATOM 633 C CA . PHE A 1 78 ? 4.064 -1.864 1.104 1.00 97.38 78 PHE A CA 1
ATOM 634 C C . PHE A 1 78 ? 3.446 -0.952 2.156 1.00 97.38 78 PHE A C 1
ATOM 636 O O . PHE A 1 78 ? 2.478 -1.333 2.820 1.00 97.38 78 PHE A O 1
ATOM 643 N N . SER A 1 79 ? 3.986 0.256 2.272 1.00 96.25 79 SER A N 1
ATOM 644 C CA . SER A 1 79 ? 3.512 1.279 3.196 1.00 96.25 79 SER A CA 1
ATOM 645 C C . SER A 1 79 ? 3.077 2.513 2.420 1.00 96.25 79 SER A C 1
ATOM 647 O O . SER A 1 79 ? 3.858 3.117 1.692 1.00 96.25 79 SER A O 1
ATOM 649 N N . ALA A 1 80 ? 1.810 2.879 2.550 1.00 96.25 80 ALA A N 1
ATOM 650 C CA . ALA A 1 80 ? 1.259 4.105 2.017 1.00 96.25 80 ALA A CA 1
ATOM 651 C C . ALA A 1 80 ? 1.223 5.159 3.119 1.00 96.25 80 ALA A C 1
ATOM 653 O O . ALA A 1 80 ? 0.515 5.012 4.113 1.00 96.25 80 ALA A O 1
ATOM 654 N N . ARG A 1 81 ? 1.943 6.252 2.901 1.00 94.69 81 ARG A N 1
ATOM 655 C CA . ARG A 1 81 ? 1.885 7.443 3.736 1.00 94.69 81 ARG A CA 1
ATOM 656 C C . ARG A 1 81 ? 0.923 8.435 3.111 1.00 94.69 81 ARG A C 1
ATOM 658 O O . ARG A 1 81 ? 1.110 8.837 1.963 1.00 94.69 81 ARG A O 1
ATOM 665 N N . VAL A 1 82 ? -0.064 8.878 3.876 1.00 94.44 82 VAL A N 1
ATOM 666 C CA . VAL A 1 82 ? -0.982 9.955 3.498 1.00 94.44 82 VAL A CA 1
ATOM 667 C C . VAL A 1 82 ? -0.561 11.233 4.221 1.00 94.44 82 VAL A C 1
ATOM 669 O O . VAL A 1 82 ? -0.500 11.262 5.450 1.00 94.44 82 VAL A O 1
ATOM 672 N N . ASP A 1 83 ? -0.258 12.296 3.470 1.00 92.50 83 ASP A N 1
ATOM 673 C CA . ASP A 1 83 ? -0.031 13.628 4.043 1.00 92.50 83 ASP A CA 1
ATOM 674 C C . ASP A 1 83 ? -1.378 14.292 4.336 1.00 92.50 83 ASP A C 1
ATOM 676 O O . ASP A 1 83 ? -2.118 14.657 3.424 1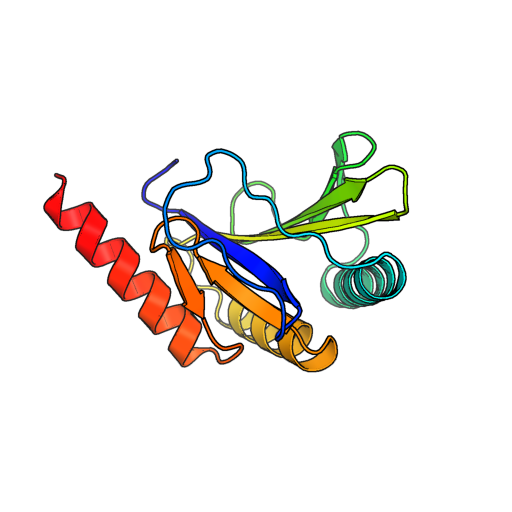.00 92.50 83 ASP A O 1
ATOM 680 N N . MET A 1 84 ? -1.695 14.465 5.617 1.00 89.06 84 MET A N 1
ATOM 681 C CA . MET A 1 84 ? -2.982 15.007 6.062 1.00 89.06 84 MET A CA 1
ATOM 682 C C . MET A 1 84 ? -3.121 16.514 5.808 1.00 89.06 84 MET A C 1
ATOM 684 O O . MET A 1 84 ? -4.220 17.050 5.890 1.00 89.06 84 MET A O 1
ATOM 688 N N . ARG A 1 85 ? -2.029 17.220 5.483 1.00 86.94 85 ARG A N 1
ATOM 689 C CA . ARG A 1 85 ? -2.064 18.661 5.159 1.00 86.94 85 ARG A CA 1
ATOM 690 C C . ARG A 1 85 ? -2.491 18.922 3.720 1.00 86.94 85 ARG A C 1
ATOM 692 O O . ARG A 1 85 ? -2.845 20.049 3.383 1.00 86.94 85 ARG A O 1
ATOM 699 N N . ASN A 1 86 ? -2.378 17.909 2.865 1.00 81.19 86 ASN A N 1
ATOM 700 C CA . ASN A 1 86 ? -2.693 17.997 1.452 1.00 81.19 86 ASN A CA 1
ATOM 701 C C . ASN A 1 86 ? -3.627 16.850 1.079 1.00 81.19 86 ASN A C 1
ATOM 703 O O . ASN A 1 86 ? -3.189 15.754 0.721 1.00 81.19 86 ASN A O 1
ATOM 707 N N . GLU A 1 87 ? -4.926 17.118 1.170 1.00 69.75 87 GLU A N 1
ATOM 708 C CA . GLU A 1 87 ? -5.942 16.178 0.728 1.00 69.75 87 GLU A CA 1
ATOM 709 C C . GLU A 1 87 ? -5.754 15.905 -0.770 1.00 69.75 87 GLU A C 1
ATOM 711 O O . GLU A 1 87 ? -6.022 16.752 -1.620 1.00 69.75 87 GLU A O 1
ATOM 716 N N . SER A 1 88 ? -5.289 14.698 -1.094 1.00 85.25 88 SER A N 1
ATOM 717 C CA . SER A 1 88 ? -5.199 14.198 -2.465 1.00 85.25 88 SER A CA 1
ATOM 718 C C . SER A 1 88 ? -6.208 13.064 -2.649 1.00 85.25 88 SER A C 1
ATOM 720 O O . SER A 1 88 ? -5.871 11.891 -2.447 1.00 85.25 88 SER A O 1
ATOM 722 N N . PRO A 1 89 ? -7.471 13.374 -3.010 1.00 89.94 89 PRO A N 1
ATOM 723 C CA . PRO A 1 89 ? -8.497 12.361 -3.238 1.00 89.94 89 PRO A CA 1
ATOM 724 C C . PRO A 1 89 ? -8.077 11.322 -4.278 1.00 89.94 89 PRO A C 1
ATOM 726 O O . PRO A 1 89 ? -8.391 10.144 -4.132 1.00 89.94 89 PRO A O 1
ATOM 729 N N . GLN A 1 90 ? -7.328 11.736 -5.305 1.00 92.94 90 GLN A N 1
ATOM 730 C CA . GLN A 1 90 ? -6.833 10.848 -6.356 1.00 92.94 90 GLN A CA 1
ATOM 731 C C . GLN A 1 90 ? -5.876 9.792 -5.798 1.00 92.94 90 GLN A C 1
ATOM 733 O O . GLN A 1 90 ? -5.940 8.636 -6.209 1.00 92.94 90 GLN A O 1
ATOM 738 N N . PHE A 1 91 ? -5.031 10.162 -4.830 1.00 95.31 91 PHE A N 1
ATOM 739 C CA . PHE A 1 91 ? -4.143 9.214 -4.163 1.00 95.31 91 PHE A CA 1
ATOM 740 C C . PHE A 1 91 ? -4.937 8.166 -3.374 1.00 95.31 91 PHE A C 1
ATOM 742 O O . PHE A 1 91 ? -4.647 6.977 -3.471 1.00 95.31 91 PHE A O 1
ATOM 749 N N . LEU A 1 92 ? -5.985 8.581 -2.653 1.00 95.94 92 LEU A N 1
ATOM 750 C CA . LEU A 1 92 ? -6.843 7.647 -1.915 1.00 95.94 92 LEU A CA 1
ATOM 751 C C . LEU A 1 92 ? -7.603 6.701 -2.850 1.00 95.94 92 LEU A C 1
ATOM 753 O O . LEU A 1 92 ? -7.698 5.511 -2.562 1.00 95.94 92 LEU A O 1
ATOM 757 N N . VAL A 1 93 ? -8.116 7.208 -3.975 1.00 96.62 93 VAL A N 1
ATOM 758 C CA . VAL A 1 93 ? -8.762 6.373 -5.000 1.00 96.62 93 VAL A CA 1
ATOM 759 C C . VAL A 1 93 ? -7.777 5.332 -5.529 1.00 96.62 93 VAL A C 1
ATOM 761 O O . VAL A 1 93 ? -8.084 4.141 -5.482 1.00 96.62 93 VAL A O 1
ATOM 764 N N . LEU A 1 94 ? -6.569 5.755 -5.914 1.00 96.06 94 LEU A N 1
ATOM 765 C CA . LEU A 1 94 ? -5.516 4.860 -6.394 1.00 96.06 94 LEU A CA 1
ATOM 766 C C . LEU A 1 94 ? -5.188 3.769 -5.376 1.00 96.06 94 LEU A C 1
ATOM 768 O O . LEU A 1 94 ? -5.138 2.598 -5.742 1.00 96.06 94 LEU A O 1
ATOM 772 N N . LEU A 1 95 ? -5.007 4.128 -4.100 1.00 96.69 95 LEU A N 1
ATOM 773 C CA . LEU A 1 95 ? -4.774 3.147 -3.040 1.00 96.69 95 LEU A CA 1
ATOM 774 C C . LEU A 1 95 ? -5.894 2.104 -3.009 1.00 96.69 95 LEU A C 1
ATOM 776 O O . LEU A 1 95 ? -5.628 0.902 -3.003 1.00 96.69 95 LEU A O 1
ATOM 780 N N . THR A 1 96 ? -7.153 2.547 -3.019 1.00 97.56 96 THR A N 1
ATOM 781 C CA . THR A 1 96 ? -8.291 1.623 -2.952 1.00 97.56 96 THR A CA 1
ATOM 782 C C . THR A 1 96 ? -8.389 0.713 -4.169 1.00 97.56 96 THR A C 1
ATOM 784 O O . THR A 1 96 ? -8.691 -0.470 -4.005 1.00 97.56 96 THR A O 1
ATOM 787 N N . ASP A 1 97 ? -8.093 1.225 -5.362 1.00 97.12 97 ASP A N 1
ATOM 788 C CA . ASP A 1 97 ? -8.119 0.442 -6.595 1.00 97.12 97 ASP A CA 1
ATOM 789 C C . ASP A 1 97 ? -6.993 -0.591 -6.614 1.00 97.12 97 ASP A C 1
ATOM 791 O O . ASP A 1 97 ? -7.252 -1.769 -6.856 1.00 97.12 97 ASP A O 1
ATOM 795 N N . LEU A 1 98 ? -5.777 -0.190 -6.239 1.00 96.75 98 LEU A N 1
ATOM 796 C CA . LEU A 1 98 ? -4.621 -1.075 -6.127 1.00 96.75 98 LEU A CA 1
ATOM 797 C C . LEU A 1 98 ? -4.875 -2.194 -5.106 1.00 96.75 98 LEU A C 1
ATOM 799 O O . LEU A 1 98 ? -4.672 -3.372 -5.400 1.00 96.75 98 LEU A O 1
ATOM 803 N N . ALA A 1 99 ? -5.407 -1.866 -3.928 1.00 97.38 99 ALA A N 1
ATOM 804 C CA . ALA A 1 99 ? -5.725 -2.876 -2.927 1.00 97.38 99 ALA A CA 1
ATOM 805 C C . ALA A 1 99 ? -6.809 -3.856 -3.402 1.00 97.38 99 ALA A C 1
ATOM 807 O O . ALA A 1 99 ? -6.683 -5.062 -3.189 1.00 97.38 99 ALA A O 1
A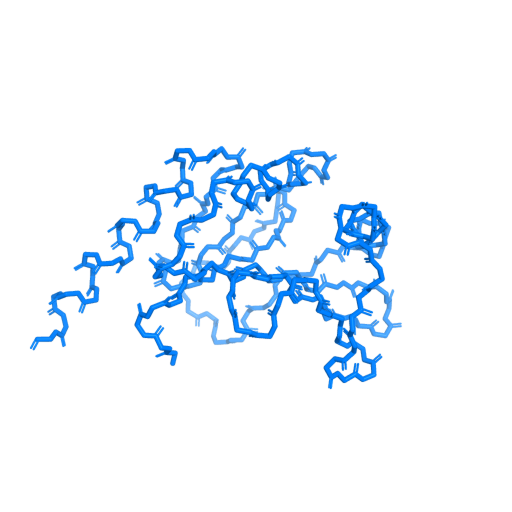TOM 808 N N . ARG A 1 100 ? -7.862 -3.378 -4.078 1.00 97.19 100 ARG A N 1
ATOM 809 C CA . ARG A 1 100 ? -8.906 -4.256 -4.634 1.00 97.19 100 ARG A CA 1
ATOM 810 C C . ARG A 1 100 ? -8.369 -5.163 -5.732 1.00 97.19 100 ARG A C 1
ATOM 812 O O . ARG A 1 100 ? -8.676 -6.354 -5.711 1.00 97.19 100 ARG A O 1
ATOM 819 N N . LEU A 1 101 ? -7.585 -4.606 -6.653 1.00 97.31 101 LEU A N 1
ATOM 820 C CA . LEU A 1 101 ? -7.009 -5.320 -7.790 1.00 97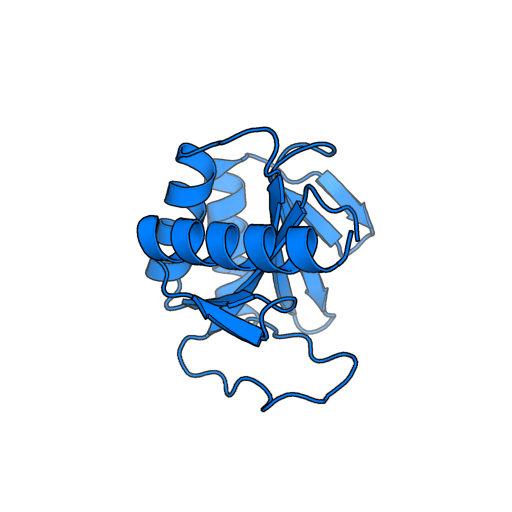.31 101 LEU A CA 1
ATOM 821 C C . LEU A 1 101 ? -6.144 -6.501 -7.334 1.00 97.31 101 LEU A C 1
ATOM 823 O O . LEU A 1 101 ? -6.238 -7.588 -7.898 1.00 97.31 101 LEU A O 1
ATOM 827 N N . HIS A 1 102 ? -5.387 -6.315 -6.249 1.00 96.94 102 HIS A N 1
ATOM 828 C CA . HIS A 1 102 ? -4.477 -7.325 -5.699 1.00 96.94 102 HIS A CA 1
ATOM 829 C C . HIS A 1 102 ? -5.061 -8.144 -4.542 1.00 96.94 102 HIS A C 1
ATOM 831 O O . HIS A 1 102 ? -4.327 -8.846 -3.847 1.00 96.94 102 HIS A O 1
ATOM 837 N N . GLY A 1 103 ? -6.376 -8.070 -4.301 1.00 96.00 103 GLY A N 1
ATOM 838 C CA . GLY A 1 103 ? -7.032 -8.849 -3.242 1.00 96.00 103 GLY A CA 1
ATOM 839 C C . GLY A 1 103 ? -6.533 -8.518 -1.828 1.00 96.00 103 GLY A C 1
ATOM 840 O O . GLY A 1 103 ? -6.540 -9.372 -0.942 1.00 96.00 103 GLY A O 1
ATOM 841 N N . CYS A 1 104 ? -6.091 -7.284 -1.619 1.00 97.00 104 CYS A N 1
ATOM 842 C CA . CYS A 1 104 ? -5.510 -6.788 -0.382 1.00 97.00 104 CYS A CA 1
ATOM 843 C C . CYS A 1 104 ? -6.510 -5.947 0.431 1.00 97.00 104 CYS A C 1
ATOM 845 O O . CYS A 1 104 ? -7.602 -5.583 -0.022 1.00 97.00 104 CYS A O 1
ATOM 847 N N . VAL A 1 105 ? -6.121 -5.655 1.666 1.00 96.81 105 VAL A N 1
ATOM 848 C CA . VAL A 1 105 ? -6.755 -4.695 2.577 1.00 96.81 105 VAL A CA 1
ATOM 849 C C . VAL A 1 105 ? -5.669 -3.822 3.198 1.00 96.81 105 VAL A C 1
ATOM 851 O O . VAL A 1 105 ? -4.480 -4.072 3.000 1.00 96.81 105 VAL A O 1
ATOM 854 N N . PHE A 1 106 ? -6.070 -2.805 3.951 1.00 96.12 106 PHE A N 1
ATOM 855 C CA . PHE A 1 106 ? -5.130 -1.961 4.668 1.00 96.12 106 PHE A CA 1
ATOM 856 C C . PHE A 1 106 ? -5.121 -2.275 6.157 1.00 96.12 106 PHE A C 1
ATOM 858 O O . PHE A 1 106 ? -6.141 -2.652 6.735 1.00 96.12 106 PHE A O 1
ATOM 865 N N . PHE A 1 107 ? -3.977 -2.055 6.784 1.00 94.12 107 PHE A N 1
ATOM 866 C CA . PHE A 1 107 ? -3.823 -2.035 8.228 1.00 94.12 107 PHE A CA 1
ATOM 867 C C . PHE A 1 107 ? -3.194 -0.711 8.650 1.00 94.12 107 PHE A C 1
ATOM 869 O O . PHE A 1 107 ? -2.144 -0.338 8.132 1.00 94.12 107 PHE A O 1
ATOM 876 N N . SER A 1 108 ? -3.824 -0.005 9.586 1.00 91.75 108 SER A N 1
ATOM 877 C CA . SER A 1 108 ? -3.247 1.195 10.194 1.00 91.75 108 SER A CA 1
ATOM 878 C C . SER A 1 108 ? -2.493 0.795 11.468 1.00 91.75 108 SER A C 1
ATOM 880 O O . SER A 1 108 ? -3.136 0.371 12.435 1.00 91.75 108 SER A O 1
ATOM 882 N N . PRO A 1 109 ? -1.153 0.914 11.505 1.00 87.44 109 PRO A N 1
ATOM 883 C CA . PRO A 1 109 ? -0.366 0.546 12.678 1.00 87.44 109 PRO A CA 1
ATOM 884 C C . PRO A 1 109 ? -0.664 1.444 13.886 1.00 87.44 109 PRO A C 1
ATOM 886 O O . PRO A 1 109 ? -0.681 0.951 15.011 1.00 87.44 109 PRO A O 1
ATOM 889 N N . ASP A 1 110 ? -0.983 2.720 13.659 1.00 84.44 110 ASP A N 1
ATOM 890 C CA . ASP A 1 110 ? -1.259 3.697 14.722 1.00 84.44 110 ASP A CA 1
ATOM 891 C C . ASP A 1 110 ? -2.568 3.428 15.465 1.00 84.44 110 ASP A C 1
ATOM 893 O O . ASP A 1 110 ? -2.690 3.641 16.673 1.00 84.44 110 ASP A O 1
ATOM 897 N N . THR A 1 111 ? -3.580 2.964 14.736 1.00 85.56 111 THR A N 1
ATOM 898 C CA . THR A 1 111 ? -4.906 2.686 15.302 1.00 85.56 111 THR A CA 1
ATOM 899 C C . THR A 1 111 ? -5.138 1.201 15.568 1.00 8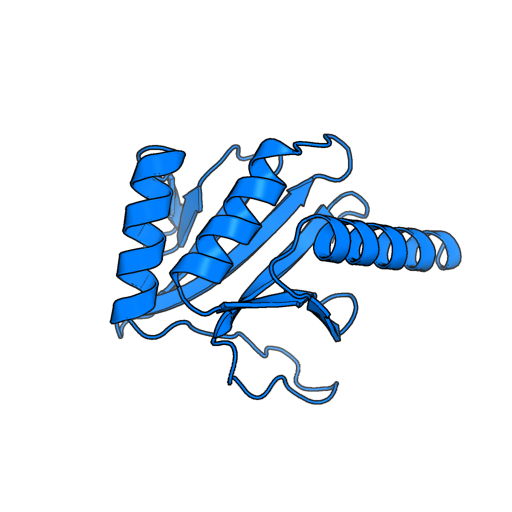5.56 111 THR A C 1
ATOM 901 O O . THR A 1 111 ? -6.133 0.860 16.212 1.00 85.56 111 THR A O 1
ATOM 904 N N . ALA A 1 112 ? -4.201 0.347 15.137 1.00 87.19 112 ALA A N 1
ATOM 905 C CA . ALA A 1 112 ? -4.272 -1.110 15.157 1.00 87.19 112 ALA A CA 1
ATOM 906 C C . ALA A 1 112 ? -5.556 -1.653 14.505 1.00 87.19 112 ALA A C 1
ATOM 908 O O . ALA A 1 112 ? -6.150 -2.620 14.986 1.00 87.19 112 ALA A O 1
ATOM 909 N N . GLU A 1 113 ? -5.998 -1.023 13.415 1.00 89.44 113 GLU A N 1
ATOM 910 C CA . GLU A 1 113 ? -7.269 -1.336 12.765 1.00 89.44 113 GLU A CA 1
ATOM 911 C C . GLU A 1 113 ? -7.088 -1.809 11.319 1.00 89.44 113 GLU A C 1
ATOM 913 O O . GLU A 1 113 ? -6.209 -1.349 10.585 1.00 89.44 113 GLU A O 1
ATOM 918 N N . LEU A 1 114 ? -7.959 -2.730 10.901 1.00 93.12 114 LEU A N 1
ATOM 919 C CA . LEU A 1 114 ? -8.114 -3.099 9.499 1.00 93.12 114 LEU A CA 1
ATOM 920 C C . LEU A 1 114 ? -9.025 -2.095 8.801 1.00 93.12 114 LEU A C 1
ATOM 922 O O . LEU A 1 114 ? -10.158 -1.864 9.226 1.00 93.12 114 LEU A O 1
ATOM 926 N N . VAL A 1 115 ? -8.553 -1.562 7.682 1.00 95.25 115 VAL A N 1
ATOM 927 C CA . VAL A 1 115 ? -9.280 -0.603 6.858 1.00 95.25 115 VAL A CA 1
ATOM 928 C C . VAL A 1 115 ? -9.601 -1.264 5.521 1.00 95.25 115 VAL A C 1
ATOM 930 O O . VAL A 1 115 ? -8.725 -1.741 4.794 1.00 95.25 115 VAL A O 1
ATOM 933 N N . LYS A 1 116 ? -10.894 -1.329 5.189 1.00 96.75 116 LYS A N 1
ATOM 934 C CA . LYS A 1 116 ? -11.335 -1.870 3.897 1.00 96.75 116 LYS A CA 1
ATOM 935 C C . LYS A 1 116 ? -10.855 -0.959 2.763 1.00 96.75 116 LYS A C 1
ATOM 937 O O . LYS A 1 116 ? -10.766 0.252 2.965 1.00 96.75 116 LYS A O 1
ATOM 942 N N . PRO A 1 117 ? -10.603 -1.500 1.559 1.00 96.88 117 PRO A N 1
ATOM 943 C CA . PRO A 1 117 ? -10.141 -0.713 0.424 1.00 96.88 117 PRO A CA 1
ATOM 944 C C . PRO A 1 117 ? -11.303 0.075 -0.195 1.00 96.88 117 PRO A C 1
ATOM 946 O O . PRO A 1 117 ? -11.771 -0.207 -1.294 1.00 96.88 117 PRO A O 1
ATOM 949 N N . GLU A 1 118 ? -11.825 1.043 0.548 1.00 97.50 118 GLU A N 1
ATOM 950 C CA . GLU A 1 118 ? -12.898 1.952 0.165 1.00 97.50 118 GLU A CA 1
ATOM 951 C C . GLU A 1 118 ? -12.529 3.352 0.660 1.00 97.50 118 GLU A C 1
ATOM 953 O O . GLU A 1 118 ? -12.120 3.514 1.808 1.00 97.50 118 GLU A O 1
ATOM 958 N N . VAL A 1 119 ? -12.683 4.376 -0.186 1.00 96.44 119 VAL A N 1
ATOM 959 C CA . VAL A 1 119 ? -12.183 5.730 0.121 1.00 96.44 119 VAL A CA 1
ATOM 960 C C . VAL A 1 119 ? -12.756 6.250 1.439 1.00 96.44 119 VAL A C 1
ATOM 962 O O . VAL A 1 119 ? -12.017 6.740 2.285 1.00 96.44 119 VAL A O 1
ATOM 965 N N . HIS A 1 120 ? -14.060 6.071 1.662 1.00 96.31 120 HIS A N 1
ATOM 966 C CA . HIS A 1 120 ? -14.713 6.526 2.889 1.00 96.31 120 HIS A CA 1
ATOM 967 C C . HIS A 1 120 ? -14.221 5.792 4.149 1.00 96.31 120 HIS A C 1
ATOM 969 O O . HIS A 1 120 ? -14.280 6.355 5.238 1.00 96.31 120 HIS A O 1
ATOM 975 N N . GLN A 1 121 ? -13.714 4.561 4.020 1.00 96.69 121 GLN A N 1
ATOM 976 C CA . GLN A 1 121 ? -13.138 3.807 5.137 1.00 96.69 121 GLN A CA 1
ATOM 977 C C . GLN A 1 121 ? -11.752 4.344 5.496 1.00 96.69 121 GLN A C 1
ATOM 979 O O . GLN A 1 121 ? -11.464 4.514 6.679 1.00 96.69 121 GLN A O 1
ATOM 984 N N . ILE A 1 122 ? -10.937 4.684 4.490 1.00 95.12 122 ILE A N 1
ATOM 985 C CA . ILE A 1 122 ? -9.639 5.341 4.696 1.00 95.12 122 ILE A CA 1
ATOM 986 C C . ILE A 1 122 ? -9.828 6.721 5.329 1.00 95.12 122 ILE A C 1
ATOM 988 O O . ILE A 1 122 ? -9.186 7.026 6.328 1.00 95.12 122 ILE A O 1
ATOM 992 N N . VAL A 1 123 ? -10.754 7.529 4.809 1.00 94.38 123 VAL A N 1
ATOM 993 C CA . VAL A 1 123 ? -11.067 8.846 5.383 1.00 94.38 123 VAL A CA 1
ATOM 994 C C . VAL A 1 123 ? -11.526 8.712 6.836 1.00 94.38 123 VAL A C 1
ATOM 996 O O . VAL A 1 123 ? -11.017 9.414 7.703 1.00 94.38 123 VAL A O 1
ATOM 999 N N . ALA A 1 124 ? -12.421 7.766 7.136 1.00 93.94 124 ALA A N 1
ATOM 1000 C CA . ALA A 1 124 ? -12.874 7.545 8.507 1.00 93.94 124 ALA A CA 1
ATOM 1001 C C . ALA A 1 124 ? -11.733 7.109 9.448 1.00 93.94 124 ALA A C 1
ATOM 1003 O O . ALA A 1 124 ? -11.740 7.485 10.620 1.00 93.94 124 ALA A O 1
ATOM 1004 N N . ALA A 1 125 ? -10.766 6.330 8.952 1.00 93.38 125 ALA A N 1
ATOM 1005 C CA . ALA A 1 125 ? -9.567 5.940 9.695 1.00 93.38 125 ALA A CA 1
ATOM 1006 C C . ALA A 1 125 ? -8.672 7.146 10.015 1.00 93.38 125 ALA A C 1
ATOM 1008 O O . ALA A 1 125 ? -8.298 7.343 11.172 1.00 93.38 125 ALA A O 1
ATOM 1009 N N . ILE A 1 126 ? -8.431 8.010 9.023 1.00 92.00 126 ILE A N 1
ATOM 1010 C CA . ILE A 1 126 ? -7.695 9.271 9.193 1.00 92.00 126 ILE A CA 1
ATOM 1011 C C . ILE A 1 126 ? -8.380 10.153 10.246 1.00 92.00 126 ILE A C 1
ATOM 1013 O O . ILE A 1 126 ? -7.723 10.627 11.168 1.00 92.00 126 ILE A O 1
ATOM 1017 N N . THR A 1 127 ? -9.706 10.325 10.176 1.00 90.88 127 THR A N 1
ATOM 1018 C CA . THR A 1 127 ? -10.459 11.133 11.154 1.00 90.88 127 THR A CA 1
ATOM 1019 C C . THR A 1 127 ? -10.345 10.586 12.581 1.00 90.88 127 THR A C 1
ATOM 1021 O O . THR A 1 127 ? -10.200 11.358 13.532 1.00 90.88 127 THR A O 1
ATOM 1024 N N . ARG A 1 128 ? -10.388 9.256 12.761 1.00 89.31 128 ARG A N 1
ATOM 1025 C CA . ARG A 1 128 ? -10.190 8.623 14.079 1.00 89.31 128 ARG A CA 1
ATOM 1026 C C . ARG A 1 128 ? -8.777 8.844 14.612 1.00 89.31 128 ARG A C 1
ATOM 1028 O O . ARG A 1 128 ? -8.622 9.097 15.804 1.00 89.31 128 ARG A O 1
ATOM 1035 N N . TYR A 1 129 ? -7.769 8.733 13.750 1.00 86.94 129 TYR A N 1
ATOM 1036 C CA . TYR A 1 129 ? -6.375 8.985 14.106 1.00 86.94 129 TYR A CA 1
ATOM 1037 C C . TYR A 1 129 ? -6.148 10.440 14.530 1.00 86.94 129 TYR A C 1
ATOM 1039 O O . TYR A 1 129 ? -5.564 10.680 15.585 1.00 86.94 129 TYR A O 1
ATOM 1047 N N . ASP A 1 130 ? -6.667 11.401 13.765 1.00 85.31 130 ASP A N 1
ATOM 1048 C CA . ASP A 1 130 ? -6.541 12.831 14.065 1.00 85.31 130 ASP A CA 1
ATOM 1049 C C . ASP A 1 130 ? -7.169 13.181 15.425 1.00 85.31 130 ASP A C 1
ATOM 1051 O O . ASP A 1 130 ? -6.534 13.795 16.282 1.00 85.31 130 ASP A O 1
ATOM 1055 N N . SER A 1 131 ? -8.373 12.658 15.686 1.00 80.06 131 SER A N 1
ATOM 1056 C CA . SER A 1 131 ? -9.079 12.861 16.961 1.00 80.06 131 SER A CA 1
ATOM 1057 C C . SER A 1 131 ? -8.273 12.362 18.170 1.00 80.06 131 SER A C 1
ATOM 1059 O O . SER A 1 131 ? -8.210 13.043 19.187 1.00 80.06 131 SER A O 1
ATOM 1061 N N . ARG A 1 132 ? -7.607 11.201 18.061 1.00 74.25 132 ARG A N 1
ATOM 1062 C CA . ARG A 1 132 ? -6.780 10.644 19.151 1.00 74.25 132 ARG A CA 1
ATOM 1063 C C . ARG A 1 132 ? -5.514 11.454 19.419 1.00 74.25 132 ARG A C 1
ATOM 1065 O O . ARG A 1 132 ? -5.030 11.451 20.545 1.00 74.25 132 ARG A O 1
ATOM 1072 N N . ASN A 1 133 ? -4.958 12.105 18.400 1.00 69.75 133 ASN A N 1
ATOM 1073 C CA . ASN A 1 133 ? -3.771 12.941 18.567 1.00 69.75 133 ASN A CA 1
ATOM 1074 C C . ASN A 1 133 ? -4.104 14.301 19.191 1.00 69.75 133 ASN A C 1
ATOM 1076 O O . ASN A 1 133 ? -3.263 14.855 19.894 1.00 69.75 133 ASN A O 1
ATOM 1080 N N . LEU A 1 134 ? -5.324 14.811 18.992 1.00 62.31 134 LEU A N 1
ATOM 1081 C CA . LEU A 1 134 ? -5.804 16.019 19.668 1.00 62.31 134 LEU A CA 1
ATOM 1082 C C . LEU A 1 134 ? -6.001 15.809 21.177 1.00 62.31 134 LEU A C 1
ATOM 1084 O O . LEU A 1 134 ? -5.743 16.730 21.940 1.00 62.31 134 LEU A O 1
ATOM 1088 N N . ASP A 1 135 ? -6.383 14.605 21.616 1.00 58.84 135 ASP A N 1
ATOM 1089 C CA . ASP A 1 135 ? -6.536 14.272 23.044 1.00 58.84 135 ASP A CA 1
ATOM 1090 C C . ASP A 1 135 ? -5.193 14.144 23.802 1.00 58.84 135 ASP A C 1
ATOM 1092 O O . ASP A 1 135 ? -5.176 14.019 25.028 1.00 58.84 135 ASP A O 1
ATOM 1096 N N . LEU A 1 136 ? -4.062 14.137 23.087 1.00 55.38 136 LEU A N 1
ATOM 1097 C CA . LEU A 1 136 ? -2.711 13.984 23.645 1.0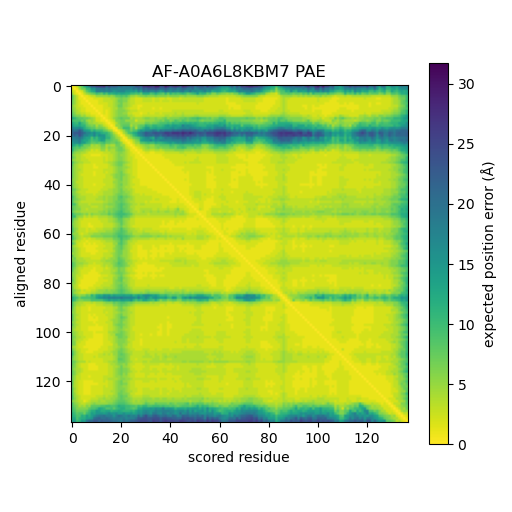0 55.38 136 LEU A CA 1
ATOM 1098 C C . LEU A 1 136 ? -1.923 15.308 23.725 1.00 55.38 136 LEU A C 1
ATOM 1100 O O . LEU A 1 136 ? -0.757 15.286 24.130 1.00 55.38 136 LEU A O 1
ATOM 1104 N N . LEU A 1 137 ? -2.541 16.434 23.345 1.00 48.28 137 LEU A N 1
ATOM 1105 C CA . LEU A 1 137 ? -1.988 17.796 23.392 1.00 48.28 137 LEU A CA 1
ATOM 1106 C C . LEU A 1 137 ? -2.666 18.638 24.480 1.00 48.28 137 LEU A C 1
ATOM 1108 O O . LEU A 1 137 ? -1.940 19.442 25.109 1.00 48.28 137 LEU A O 1
#

Organism: NCBI:txid2692175